Protein AF-A0A3D3X9D9-F1 (afdb_monomer_lite)

pLDDT: mean 87.94, std 10.04, range [56.91, 97.56]

Radius of gyration: 12.26 Å; chains: 1; bounding box: 31×20×36 Å

Structure (mmCIF, N/CA/C/O backbone):
data_AF-A0A3D3X9D9-F1
#
_entry.id   AF-A0A3D3X9D9-F1
#
loop_
_atom_site.group_PDB
_atom_site.id
_atom_site.type_symbol
_atom_site.label_atom_id
_atom_site.label_alt_id
_atom_site.label_comp_id
_atom_site.label_asym_id
_atom_site.label_entity_id
_atom_site.label_seq_id
_atom_site.pdbx_PDB_ins_code
_atom_site.Cartn_x
_atom_site.Cartn_y
_atom_site.Cartn_z
_atom_site.occupancy
_atom_site.B_iso_or_equiv
_atom_site.auth_seq_id
_atom_site.auth_comp_id
_atom_site.auth_asym_id
_atom_site.auth_atom_id
_atom_site.pdbx_PDB_model_num
ATOM 1 N N . SER A 1 1 ? 7.093 -3.521 0.500 1.00 87.56 1 SER A N 1
ATOM 2 C CA . SER A 1 1 ? 6.291 -3.500 1.733 1.00 87.56 1 SER A CA 1
ATOM 3 C C . SER A 1 1 ? 5.192 -2.469 1.640 1.00 87.56 1 SER A C 1
ATOM 5 O O . SER A 1 1 ? 5.378 -1.462 0.971 1.00 87.56 1 SER A O 1
ATOM 7 N N . ILE A 1 2 ? 4.064 -2.717 2.297 1.00 93.56 2 ILE A N 1
ATOM 8 C CA . ILE A 1 2 ? 2.899 -1.830 2.360 1.00 93.56 2 ILE A CA 1
ATOM 9 C C . ILE A 1 2 ? 2.589 -1.577 3.833 1.00 93.56 2 ILE A C 1
ATOM 11 O O . ILE A 1 2 ? 2.494 -2.532 4.598 1.00 93.56 2 ILE A O 1
ATOM 15 N N . LEU A 1 3 ? 2.435 -0.318 4.225 1.00 95.25 3 LEU A N 1
ATOM 16 C CA . LEU A 1 3 ? 2.186 0.096 5.602 1.00 95.25 3 LEU A CA 1
ATOM 17 C C . LEU A 1 3 ? 0.755 0.606 5.749 1.00 95.25 3 LEU A C 1
ATOM 19 O O . LEU A 1 3 ? 0.320 1.506 5.023 1.00 95.25 3 LEU A O 1
ATOM 23 N N . TYR A 1 4 ? 0.044 0.035 6.715 1.00 97.00 4 TYR A N 1
ATOM 24 C CA . TYR A 1 4 ? -1.262 0.500 7.154 1.00 97.00 4 TYR A CA 1
ATOM 25 C C . TYR A 1 4 ? -1.152 1.091 8.553 1.00 97.00 4 TYR A C 1
ATOM 27 O O . TYR A 1 4 ? -0.578 0.459 9.436 1.00 97.00 4 TYR A O 1
ATOM 35 N N . GLU A 1 5 ? -1.770 2.252 8.756 1.00 97.56 5 GLU A N 1
ATOM 36 C CA . GLU A 1 5 ? -1.982 2.848 10.077 1.00 97.56 5 GLU A CA 1
ATOM 37 C C . GLU A 1 5 ? -3.468 3.118 10.279 1.00 97.56 5 GLU A C 1
ATOM 39 O O . GLU A 1 5 ? -4.136 3.694 9.415 1.00 97.56 5 GLU A O 1
ATOM 44 N N . LYS A 1 6 ? -4.016 2.678 11.412 1.00 97.31 6 LYS A N 1
ATOM 45 C CA . LYS A 1 6 ? -5.450 2.682 11.725 1.00 97.31 6 LYS A CA 1
ATOM 46 C C . LYS A 1 6 ? -6.268 2.062 10.593 1.00 97.31 6 LYS A C 1
ATOM 48 O O . LYS A 1 6 ? -7.391 2.476 10.298 1.00 97.31 6 LYS A O 1
ATOM 53 N N . GLY A 1 7 ? -5.694 1.043 9.957 1.00 96.62 7 GLY A N 1
ATOM 54 C CA . GLY A 1 7 ? -6.252 0.355 8.807 1.00 96.62 7 GLY A CA 1
ATOM 55 C C . GLY A 1 7 ? -6.247 1.168 7.514 1.00 96.62 7 GLY A C 1
ATOM 56 O O . GLY A 1 7 ? -6.863 0.714 6.564 1.00 96.62 7 GLY A O 1
ATOM 57 N N . ILE A 1 8 ? -5.607 2.334 7.432 1.00 97.12 8 ILE A N 1
ATOM 58 C CA . ILE A 1 8 ? -5.521 3.163 6.219 1.00 97.12 8 ILE A CA 1
ATOM 59 C C . ILE A 1 8 ? -4.140 2.986 5.594 1.00 97.12 8 ILE A C 1
ATOM 61 O O . ILE A 1 8 ? -3.139 3.056 6.300 1.00 97.12 8 ILE A O 1
ATOM 65 N N . LEU A 1 9 ? -4.090 2.768 4.277 1.00 96.00 9 LEU A N 1
ATOM 66 C CA . LEU A 1 9 ? -2.838 2.713 3.526 1.00 96.00 9 LEU A CA 1
ATOM 67 C C . LEU A 1 9 ? -2.104 4.054 3.652 1.00 96.00 9 LEU A C 1
ATOM 69 O O . LEU A 1 9 ? -2.570 5.056 3.105 1.00 96.00 9 LEU A O 1
ATOM 73 N N . GLN A 1 10 ? -0.959 4.051 4.331 1.00 96.12 10 GLN A N 1
ATOM 74 C CA . GLN A 1 10 ? -0.122 5.241 4.488 1.00 96.12 10 GLN A CA 1
ATOM 75 C C . GLN A 1 10 ? 0.981 5.293 3.444 1.00 96.12 10 GLN A C 1
ATOM 77 O O . GLN A 1 10 ? 1.139 6.301 2.763 1.00 96.12 10 GLN A O 1
ATOM 82 N N . ALA A 1 11 ? 1.712 4.191 3.289 1.00 93.44 11 ALA A N 1
ATOM 83 C CA . ALA A 1 11 ? 2.883 4.150 2.430 1.00 93.44 11 ALA A CA 1
ATOM 84 C C . ALA A 1 11 ? 3.069 2.774 1.803 1.00 93.44 11 ALA A C 1
ATOM 86 O O . ALA A 1 11 ? 2.626 1.751 2.331 1.00 93.44 11 ALA A O 1
ATOM 87 N N . GLY A 1 12 ? 3.797 2.732 0.696 1.00 92.38 12 GLY A N 1
ATOM 88 C CA . GLY A 1 12 ? 4.426 1.494 0.283 1.00 92.38 12 GLY A CA 1
ATOM 89 C C . GLY A 1 12 ? 5.726 1.733 -0.449 1.00 92.38 12 GLY A C 1
ATOM 90 O O . GLY A 1 12 ? 5.882 2.702 -1.187 1.00 92.38 12 GLY A O 1
ATOM 91 N N . VAL A 1 13 ? 6.658 0.825 -0.197 1.00 90.50 13 VAL A N 1
ATOM 92 C CA . VAL A 1 13 ? 8.044 0.907 -0.642 1.00 90.50 13 VAL A CA 1
ATOM 93 C C . VAL A 1 13 ? 8.425 -0.354 -1.396 1.00 90.50 13 VAL A C 1
ATOM 95 O O . VAL A 1 13 ? 8.030 -1.467 -1.013 1.00 90.50 13 VAL A O 1
ATOM 98 N N . THR A 1 14 ? 9.191 -0.208 -2.471 1.00 85.75 14 THR A N 1
ATOM 99 C CA . THR A 1 14 ? 9.810 -1.358 -3.133 1.00 85.75 14 THR A CA 1
ATOM 100 C C . THR A 1 14 ? 10.914 -1.937 -2.255 1.00 85.75 14 THR A C 1
ATOM 102 O O . THR A 1 14 ? 11.440 -1.299 -1.342 1.00 85.75 14 THR A O 1
ATOM 105 N N . ARG A 1 15 ? 11.253 -3.201 -2.502 1.00 74.69 15 ARG A N 1
ATOM 106 C CA . ARG A 1 15 ? 12.449 -3.807 -1.928 1.00 74.69 15 ARG A CA 1
ATOM 107 C C . ARG A 1 15 ? 13.623 -3.353 -2.800 1.00 74.69 15 ARG A C 1
ATOM 109 O O . ARG A 1 15 ? 13.889 -3.996 -3.808 1.00 74.69 15 ARG A O 1
ATOM 116 N N . GLY A 1 16 ? 14.231 -2.215 -2.465 1.00 71.06 16 GLY A N 1
ATOM 117 C CA . GLY A 1 16 ? 15.487 -1.770 -3.075 1.00 71.06 16 GLY A CA 1
ATOM 118 C C . GLY A 1 16 ? 16.662 -2.606 -2.559 1.00 71.06 16 GLY A C 1
ATOM 119 O O . GLY A 1 16 ? 16.603 -3.836 -2.562 1.00 71.06 16 GLY A O 1
ATOM 120 N N . ASP A 1 17 ? 17.707 -1.967 -2.046 1.00 69.00 17 ASP A N 1
ATOM 121 C CA . ASP A 1 17 ? 18.895 -2.638 -1.483 1.00 69.00 17 ASP A CA 1
ATOM 122 C C . ASP A 1 17 ? 18.697 -3.180 -0.047 1.00 69.00 17 ASP A C 1
ATOM 124 O O . ASP A 1 17 ? 19.609 -3.749 0.550 1.00 69.00 17 ASP A O 1
ATOM 128 N N . GLY A 1 18 ? 17.486 -3.049 0.504 1.00 64.06 18 GLY A N 1
ATOM 129 C CA . GLY A 1 18 ? 17.141 -3.459 1.869 1.00 64.06 18 GLY A CA 1
ATOM 130 C C . GLY A 1 18 ? 17.334 -2.362 2.919 1.00 64.06 18 GLY A C 1
ATOM 131 O O . GLY A 1 18 ? 16.854 -2.532 4.038 1.00 64.06 18 GLY A O 1
ATOM 132 N N . ILE A 1 19 ? 17.961 -1.241 2.549 1.00 63.22 19 ILE A N 1
ATOM 133 C CA . ILE A 1 19 ? 18.148 -0.048 3.387 1.00 63.22 19 ILE A CA 1
ATOM 134 C C . ILE A 1 19 ? 17.297 1.108 2.843 1.00 63.22 19 ILE A C 1
ATOM 136 O O . ILE A 1 19 ? 16.658 1.821 3.614 1.00 63.22 19 ILE A O 1
ATOM 140 N N . GLN A 1 20 ? 17.222 1.247 1.519 1.00 66.12 20 GLN A N 1
ATOM 141 C CA . GLN A 1 20 ? 16.441 2.253 0.813 1.00 66.12 20 GLN A CA 1
ATOM 142 C C . GLN A 1 20 ? 15.533 1.576 -0.224 1.00 66.12 20 GLN A C 1
ATOM 144 O O . GLN A 1 20 ? 15.969 0.753 -1.028 1.00 66.12 20 GLN A O 1
ATOM 149 N N . GLY A 1 21 ? 14.240 1.891 -0.178 1.00 74.44 21 GLY A N 1
ATOM 150 C CA . GLY A 1 21 ? 13.247 1.464 -1.164 1.00 74.44 21 GLY A CA 1
ATOM 151 C C . GLY A 1 21 ? 12.579 2.679 -1.792 1.00 74.44 21 GLY A C 1
ATOM 152 O O . GLY A 1 21 ? 12.457 3.713 -1.136 1.00 74.44 21 GLY A O 1
ATOM 153 N N . ASP A 1 22 ? 12.136 2.559 -3.042 1.00 84.88 22 ASP A N 1
ATOM 154 C CA . ASP A 1 22 ? 11.419 3.645 -3.708 1.00 84.88 22 ASP A CA 1
ATOM 155 C C . ASP A 1 22 ? 10.003 3.744 -3.154 1.00 84.88 22 ASP A C 1
ATOM 157 O O . ASP A 1 22 ? 9.296 2.735 -3.046 1.00 84.88 22 ASP A O 1
ATOM 161 N N . GLU A 1 23 ? 9.571 4.961 -2.830 1.00 88.31 23 GLU A N 1
ATOM 162 C CA . GLU A 1 23 ? 8.187 5.206 -2.454 1.00 88.31 23 GLU A CA 1
ATOM 163 C C . GLU A 1 23 ? 7.283 5.067 -3.687 1.00 88.31 23 GLU A C 1
ATOM 165 O O . GLU A 1 23 ? 7.365 5.832 -4.645 1.00 88.31 23 GLU A O 1
ATOM 170 N N . ILE A 1 24 ? 6.386 4.084 -3.647 1.00 89.44 24 ILE A N 1
ATOM 171 C CA . ILE A 1 24 ? 5.451 3.753 -4.731 1.00 89.44 24 ILE A CA 1
ATOM 172 C C . ILE A 1 24 ? 3.990 3.896 -4.293 1.00 89.44 24 ILE A C 1
ATOM 174 O O . ILE A 1 24 ? 3.085 3.337 -4.916 1.00 89.44 24 ILE A O 1
ATOM 178 N N . THR A 1 25 ? 3.734 4.641 -3.214 1.00 91.50 25 THR A N 1
ATOM 179 C CA . THR A 1 25 ? 2.395 4.864 -2.652 1.00 91.50 25 THR A CA 1
ATOM 180 C C . THR A 1 25 ? 1.358 5.288 -3.707 1.00 91.50 25 THR A C 1
ATOM 182 O O . THR A 1 25 ? 0.262 4.717 -3.708 1.00 91.50 25 THR A O 1
ATOM 185 N N . PRO A 1 26 ? 1.649 6.222 -4.641 1.00 93.12 26 PRO A N 1
ATOM 186 C CA . PRO A 1 26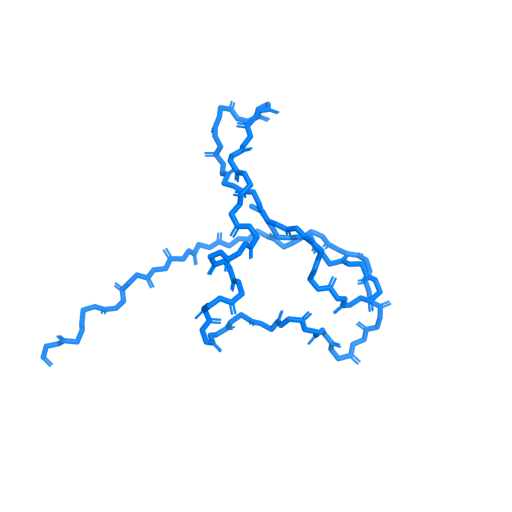 ? 0.690 6.605 -5.677 1.00 93.12 26 PRO A CA 1
ATOM 187 C C . PRO A 1 26 ? 0.332 5.445 -6.613 1.00 93.12 26 PRO A C 1
ATOM 189 O O . PRO A 1 26 ? -0.839 5.252 -6.926 1.00 93.12 26 PRO A O 1
ATOM 192 N N . ASN A 1 27 ? 1.316 4.636 -7.011 1.00 91.38 27 ASN A N 1
ATOM 193 C CA . ASN A 1 27 ? 1.119 3.476 -7.881 1.00 91.38 27 ASN A CA 1
ATOM 194 C C . ASN A 1 27 ? 0.318 2.378 -7.176 1.00 91.38 27 ASN A C 1
ATOM 196 O O . ASN A 1 27 ? -0.556 1.767 -7.777 1.00 91.38 27 ASN A O 1
ATOM 200 N N . LEU A 1 28 ? 0.565 2.145 -5.886 1.00 91.19 28 LEU A N 1
ATOM 201 C CA . LEU A 1 28 ? -0.210 1.180 -5.106 1.00 91.19 28 LEU A CA 1
ATOM 202 C C . LEU A 1 28 ? -1.694 1.558 -5.038 1.00 91.19 28 LEU A C 1
ATOM 204 O O . LEU A 1 28 ? -2.550 0.678 -5.113 1.00 91.19 28 LEU A O 1
ATOM 208 N N . LYS A 1 29 ? -2.010 2.859 -4.977 1.00 92.19 29 LYS A N 1
ATOM 209 C CA . LYS A 1 29 ? -3.398 3.346 -4.971 1.00 92.19 29 LYS A CA 1
ATOM 210 C C . LYS A 1 29 ? -4.167 3.049 -6.264 1.00 92.19 29 LYS A C 1
ATOM 212 O O . LYS A 1 29 ? -5.393 3.117 -6.246 1.00 92.19 29 LYS A O 1
ATOM 217 N N . THR A 1 30 ? -3.486 2.714 -7.362 1.00 91.88 30 THR A N 1
ATOM 218 C CA . THR A 1 30 ? -4.128 2.381 -8.645 1.00 91.88 30 THR A CA 1
ATOM 219 C C . THR A 1 30 ? -4.367 0.879 -8.835 1.00 91.88 30 THR A C 1
ATOM 221 O O . THR A 1 30 ? -5.061 0.482 -9.772 1.00 91.88 30 THR A O 1
ATOM 224 N N . ILE A 1 31 ? -3.845 0.025 -7.947 1.00 90.12 31 ILE A N 1
ATOM 225 C CA . ILE A 1 31 ? -4.021 -1.429 -8.025 1.00 90.12 31 ILE A CA 1
ATOM 226 C C . ILE A 1 31 ? -5.420 -1.798 -7.521 1.00 90.12 31 ILE A C 1
ATOM 228 O O . ILE A 1 31 ? -5.688 -1.759 -6.325 1.00 90.12 31 ILE A O 1
ATOM 232 N N . ALA A 1 32 ? -6.301 -2.236 -8.424 1.00 87.12 32 ALA A N 1
ATOM 233 C CA . ALA A 1 32 ? -7.696 -2.563 -8.098 1.00 87.12 32 ALA A CA 1
ATOM 234 C C . ALA A 1 32 ? -7.863 -3.632 -6.995 1.00 87.12 32 ALA A C 1
ATOM 236 O O . ALA A 1 32 ? -8.859 -3.632 -6.277 1.00 87.12 32 ALA A O 1
ATOM 237 N N . GLY A 1 33 ? -6.898 -4.545 -6.854 1.00 87.94 33 GLY A N 1
ATOM 238 C CA . GLY A 1 33 ? -6.909 -5.593 -5.829 1.00 87.94 33 GLY A CA 1
ATOM 239 C C . GLY A 1 33 ? -6.354 -5.169 -4.466 1.00 87.94 33 GLY A C 1
ATOM 240 O O . GLY A 1 33 ? -6.407 -5.965 -3.530 1.00 87.94 33 GLY A O 1
ATOM 241 N N . LEU A 1 34 ? -5.806 -3.956 -4.337 1.00 92.31 34 LEU A N 1
ATOM 242 C CA . LEU A 1 34 ? -5.195 -3.494 -3.096 1.00 92.31 34 LEU A CA 1
ATOM 243 C C . LEU A 1 34 ? -6.192 -2.651 -2.281 1.00 92.31 34 LEU A C 1
ATOM 245 O O . LEU A 1 34 ? -6.597 -1.575 -2.724 1.00 92.31 34 LEU A O 1
ATOM 249 N N . PRO A 1 35 ? -6.577 -3.076 -1.065 1.00 94.75 35 PRO A N 1
ATOM 250 C CA . PRO A 1 35 ? -7.459 -2.276 -0.229 1.00 94.75 35 PRO A CA 1
ATOM 251 C C . PRO A 1 35 ? -6.735 -1.027 0.288 1.00 94.75 35 PRO A C 1
ATOM 253 O O . PRO A 1 35 ? -5.705 -1.129 0.950 1.00 94.75 35 PRO A O 1
ATOM 256 N N . LEU A 1 36 ? -7.316 0.156 0.071 1.00 95.56 36 LEU A N 1
ATOM 257 C CA . LEU A 1 36 ? -6.828 1.408 0.675 1.00 95.56 36 LEU A CA 1
ATOM 258 C C . LEU A 1 36 ? -7.206 1.532 2.156 1.00 95.56 36 LEU A C 1
ATOM 260 O O . LEU A 1 36 ? -6.593 2.301 2.895 1.00 95.56 36 LEU A O 1
ATOM 264 N N . LYS A 1 37 ? -8.226 0.777 2.583 1.00 96.62 37 LYS A N 1
ATOM 265 C CA . LYS A 1 37 ? -8.697 0.707 3.964 1.00 96.62 37 LYS A CA 1
ATOM 266 C C . LYS A 1 37 ? -9.033 -0.734 4.355 1.00 96.62 37 LYS A C 1
ATOM 268 O O . LYS A 1 37 ? -9.776 -1.416 3.651 1.00 96.62 37 LYS A O 1
ATOM 273 N N . LEU A 1 38 ? -8.519 -1.184 5.493 1.00 96.00 38 LEU A N 1
ATOM 274 C CA . LEU A 1 38 ? -8.813 -2.473 6.106 1.00 96.00 38 LEU A CA 1
ATOM 275 C C . LEU A 1 38 ? -10.137 -2.423 6.881 1.00 96.00 38 LEU A C 1
ATOM 277 O O . LEU A 1 38 ? -10.596 -1.372 7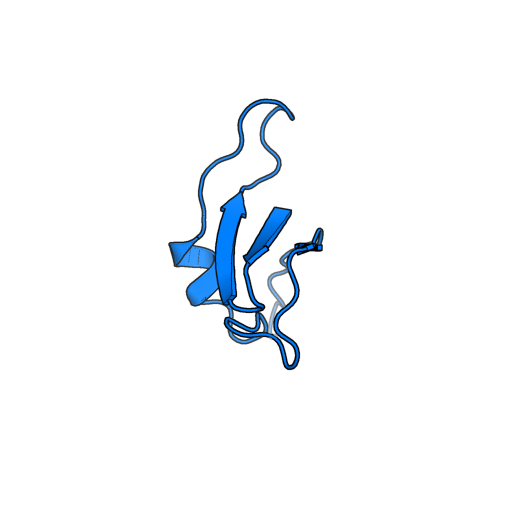.326 1.00 96.00 38 LEU A O 1
ATOM 281 N N . LYS A 1 39 ? -10.742 -3.595 7.100 1.00 96.44 39 LYS A N 1
ATOM 282 C CA . LYS A 1 39 ? -11.995 -3.723 7.869 1.00 96.44 39 LYS A CA 1
ATOM 283 C C . LYS A 1 39 ? -11.843 -3.353 9.349 1.00 96.44 39 LYS A C 1
ATOM 285 O O . LYS A 1 39 ? -12.831 -3.030 9.997 1.00 96.44 39 LYS A O 1
ATOM 290 N N . LYS A 1 40 ? -10.627 -3.440 9.886 1.00 95.88 40 LYS A N 1
ATOM 291 C CA . LYS A 1 40 ? -10.292 -3.116 11.275 1.00 95.88 40 LYS A CA 1
ATOM 292 C C . LYS A 1 40 ? -9.208 -2.033 11.293 1.00 95.88 40 LYS A C 1
ATOM 294 O O . LYS A 1 40 ? -8.362 -2.044 10.397 1.00 95.88 40 LYS A O 1
ATOM 299 N N . PRO A 1 41 ? -9.204 -1.134 12.291 1.00 96.31 41 PRO A N 1
ATOM 300 C CA . PRO A 1 41 ? -8.191 -0.095 12.415 1.00 96.31 41 PRO A CA 1
ATOM 301 C C . PRO A 1 41 ? -6.901 -0.687 12.992 1.00 96.31 41 PRO A C 1
ATOM 303 O O . PRO A 1 41 ? -6.649 -0.594 14.188 1.00 96.31 41 PRO A O 1
ATOM 306 N N . LEU A 1 42 ? -6.131 -1.366 12.146 1.00 96.38 42 LEU A N 1
ATOM 307 C CA . LEU A 1 42 ? -4.898 -2.047 12.532 1.00 96.38 42 LEU A CA 1
ATOM 308 C C . LEU A 1 42 ? -3.677 -1.309 11.994 1.00 96.38 4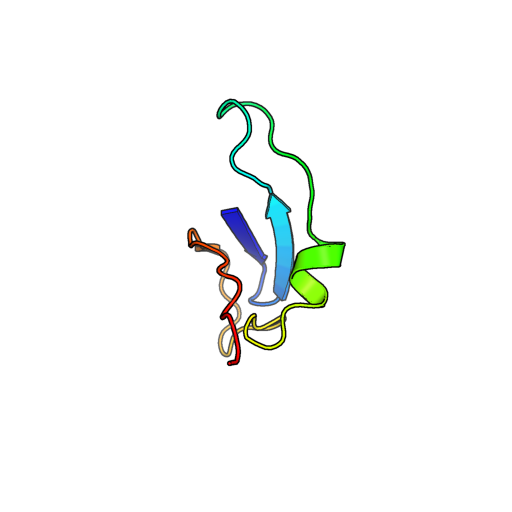2 LEU A C 1
ATOM 310 O O . LEU A 1 42 ? -3.711 -0.801 10.870 1.00 96.38 42 LEU A O 1
ATOM 314 N N . ASP A 1 43 ? -2.610 -1.336 12.783 1.00 97.44 43 ASP A N 1
ATOM 315 C CA . ASP A 1 43 ? -1.281 -0.884 12.389 1.00 97.44 43 ASP A CA 1
ATOM 316 C C . ASP A 1 43 ? -0.466 -2.118 11.996 1.00 97.44 43 ASP A C 1
ATOM 318 O O . ASP A 1 43 ? -0.262 -3.012 12.822 1.00 97.44 43 ASP A O 1
ATOM 322 N N . LEU A 1 44 ? -0.082 -2.232 10.721 1.00 95.56 44 LEU A N 1
ATOM 323 C CA . LEU A 1 44 ? 0.650 -3.402 10.226 1.00 95.56 44 LEU A CA 1
ATOM 324 C C . LEU A 1 44 ? 1.441 -3.126 8.943 1.00 95.56 44 LEU A C 1
ATOM 326 O O . LEU A 1 44 ? 1.052 -2.310 8.106 1.00 95.56 44 LEU A O 1
ATOM 330 N N . GLU A 1 45 ? 2.521 -3.889 8.764 1.00 93.94 45 GLU A N 1
ATOM 331 C CA . GLU A 1 45 ? 3.279 -3.983 7.516 1.00 93.94 45 GLU A CA 1
ATOM 332 C C . GLU A 1 45 ? 2.898 -5.274 6.776 1.00 93.94 45 GLU A C 1
ATOM 334 O O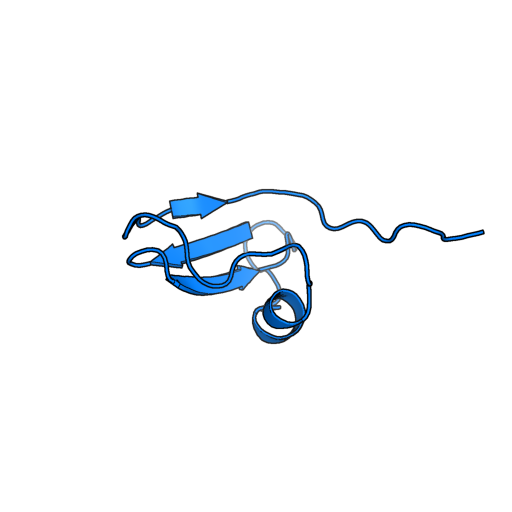 . GLU A 1 45 ? 3.050 -6.376 7.303 1.00 93.94 45 GLU A O 1
ATOM 339 N N . VAL A 1 46 ? 2.431 -5.153 5.532 1.00 91.81 46 VAL A N 1
ATOM 340 C CA . VAL A 1 46 ? 2.190 -6.287 4.631 1.00 91.81 46 VAL A CA 1
ATOM 341 C C . VAL A 1 46 ? 3.329 -6.401 3.631 1.00 91.81 46 VAL A C 1
ATOM 343 O O . VAL A 1 46 ? 3.754 -5.419 3.013 1.00 91.81 46 VAL A O 1
ATOM 346 N N . ARG A 1 47 ? 3.788 -7.630 3.407 1.00 90.88 47 ARG A N 1
ATOM 347 C CA . ARG A 1 47 ? 4.702 -7.973 2.318 1.00 90.88 47 ARG A CA 1
ATOM 348 C C . ARG A 1 47 ? 4.002 -8.922 1.360 1.00 90.88 47 ARG A C 1
ATOM 350 O O . ARG A 1 47 ? 3.312 -9.843 1.780 1.00 90.88 47 ARG A O 1
ATOM 357 N N . GLY A 1 48 ? 4.172 -8.656 0.076 1.00 86.25 48 GLY A N 1
ATOM 358 C CA . GLY A 1 48 ? 3.563 -9.408 -1.008 1.00 86.25 48 GLY A CA 1
ATOM 359 C C . GLY A 1 48 ? 4.176 -8.990 -2.334 1.00 86.25 48 GLY A C 1
ATOM 360 O O . GLY A 1 48 ? 5.041 -8.111 -2.383 1.00 86.25 48 GLY A O 1
ATOM 361 N N . GLU A 1 49 ? 3.713 -9.626 -3.397 1.00 86.12 49 GLU A N 1
ATOM 362 C CA . GLU A 1 49 ? 4.229 -9.452 -4.748 1.00 86.12 49 GLU A CA 1
ATOM 363 C C . GLU A 1 49 ? 3.113 -8.938 -5.657 1.00 86.12 49 GLU A C 1
ATOM 365 O O . GLU A 1 49 ? 1.955 -9.349 -5.547 1.00 86.12 49 GLU A O 1
ATOM 370 N N . VAL A 1 50 ? 3.458 -8.004 -6.543 1.00 84.31 50 VAL A N 1
ATOM 371 C CA . VAL A 1 50 ? 2.541 -7.467 -7.550 1.00 84.31 50 VAL A CA 1
ATOM 372 C C . VAL A 1 50 ? 2.857 -8.154 -8.869 1.00 84.31 50 VAL A C 1
ATOM 374 O O . VAL A 1 50 ? 3.985 -8.088 -9.351 1.00 84.31 50 VAL A O 1
ATOM 377 N N . TYR A 1 51 ? 1.851 -8.790 -9.460 1.00 85.44 51 TYR A N 1
ATOM 378 C CA . TYR A 1 51 ? 1.979 -9.518 -10.716 1.00 85.44 51 TYR A CA 1
ATOM 379 C C . TYR A 1 51 ? 1.078 -8.915 -11.787 1.00 85.44 51 TYR A C 1
ATOM 381 O O . TYR A 1 51 ? -0.074 -8.568 -11.523 1.00 85.44 51 TYR A O 1
ATOM 389 N N . LEU A 1 52 ? 1.583 -8.841 -13.019 1.00 85.31 52 LEU A N 1
ATOM 390 C CA . LEU A 1 52 ? 0.774 -8.499 -14.183 1.00 85.31 52 LEU A CA 1
ATOM 391 C C . LEU A 1 52 ? 0.223 -9.794 -14.789 1.00 85.31 52 LEU A C 1
ATOM 393 O O . LEU A 1 52 ? 0.991 -10.634 -15.261 1.00 85.31 52 LEU A O 1
ATOM 397 N N . SER A 1 53 ? -1.098 -9.971 -14.794 1.00 83.19 53 SER A N 1
ATOM 398 C CA . SER A 1 53 ? -1.694 -11.083 -15.539 1.00 83.19 53 SER A CA 1
ATOM 399 C C . SER A 1 53 ? -1.673 -10.758 -17.035 1.00 83.19 53 SER A C 1
ATOM 401 O O . SER A 1 53 ? -2.164 -9.712 -17.461 1.00 83.19 53 SER A O 1
ATOM 403 N N . LYS A 1 54 ? -1.100 -11.645 -17.857 1.00 79.81 54 LYS A N 1
ATOM 404 C CA . LYS A 1 54 ? -1.304 -11.587 -19.309 1.00 79.81 54 LYS A CA 1
ATOM 405 C C . LYS A 1 54 ? -2.712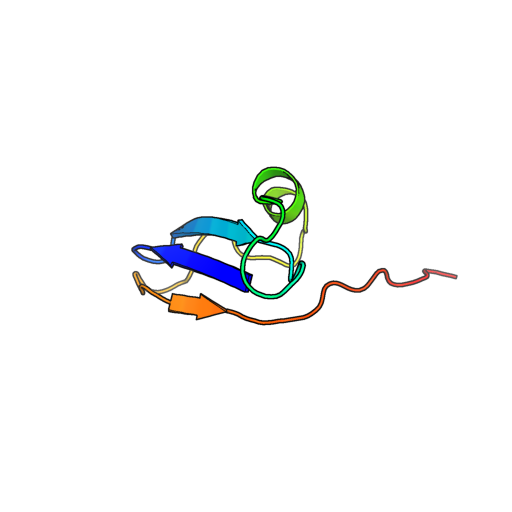 -12.106 -19.591 1.00 79.81 54 LYS A C 1
ATOM 407 O O . LYS A 1 54 ? -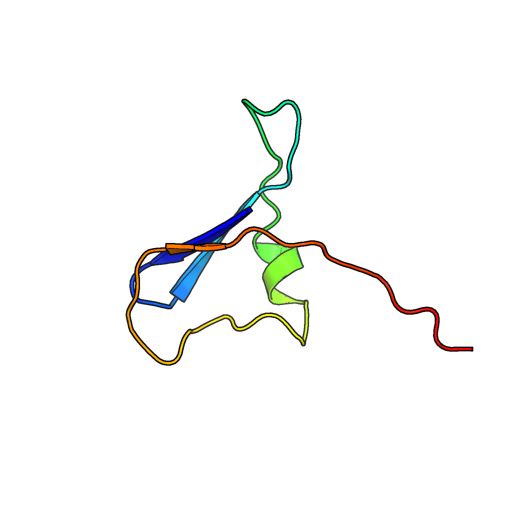2.953 -13.305 -19.489 1.00 79.81 54 LYS A O 1
ATOM 412 N N . LYS A 1 55 ? -3.644 -11.210 -19.917 1.00 69.56 55 LYS A N 1
ATOM 413 C CA . LYS A 1 55 ? -4.861 -11.617 -20.625 1.00 69.56 55 LYS A CA 1
ATOM 414 C C . LYS A 1 55 ? -4.457 -11.941 -22.062 1.00 69.56 55 LYS A C 1
ATOM 416 O O . LYS A 1 55 ? -3.923 -11.070 -22.745 1.00 69.56 55 LYS A O 1
ATOM 421 N N . HIS A 1 56 ? -4.630 -13.204 -22.441 1.00 56.91 56 HIS A N 1
ATOM 422 C CA . HIS A 1 56 ? -4.672 -13.623 -23.839 1.00 56.91 56 HIS A CA 1
ATOM 423 C C . HIS A 1 56 ? -5.923 -13.063 -24.516 1.00 56.91 56 HIS A C 1
ATOM 425 O O . HIS A 1 56 ? -6.947 -12.912 -23.806 1.00 56.91 56 HIS A O 1
#

Secondary structure (DSSP, 8-state):
-EEEETTEEEEEB--SSSS---B-HHHHTT-TTS-SB-SS---EEE----------

Sequence (56 aa):
SILYEKGILQAGVTRGDGIQGDEITPNLKTIAGLPLKLKKPLDLEVRGEVYLSKKH

Foldseek 3Di:
DWWAAQQATDWDFDPDVVVDTDTCSVVLVPPPPRDRGDPGGDTDDDDDDDDDDDDD